Protein AF-A0A183A0F3-F1 (afdb_monomer)

Foldseek 3Di:
DPPPPDDPVNVVVVVVVCCVVPVDQDPCLVVLLQPQLDWLVVPVVVPSDSDFDDDPDQADDAPDVPHDPTGGVVVPDSVQSSVQRSVCVSVVHPTGDDDPDPVRVVVVVCVVDDPPDDDDDDPDDDPVVD

Secondary structure (DSSP, 8-state):
-------HHHHHHHHHHHHHHH--PPTTHHHHHHHSS--GGGGGGGT--SSPP----SB---SBTTB-S-SBTTT--HHHHHHHHHHHHHTT-S-----SSHHHHHHHHHTTSPTT------SS--GGG-

Organism: NCBI:txid27848

Solvent-accessible surface area (backbone atoms only — not comparable to full-atom values): 8392 Å² total; per-residue (Å²): 142,87,86,81,89,74,52,73,66,55,56,51,49,52,52,49,53,50,44,67,76,66,60,73,72,65,88,59,50,73,54,34,79,75,47,44,30,60,58,40,73,83,38,53,94,76,68,37,51,91,63,87,66,86,70,78,66,62,63,48,80,57,84,45,95,95,42,54,97,41,55,36,40,89,84,38,39,73,46,57,50,26,50,20,42,21,51,9,55,75,71,74,40,97,67,51,84,84,60,98,41,73,67,53,45,52,52,56,58,57,66,73,58,59,95,88,68,84,88,86,77,73,95,79,69,68,75,84,81,108

Structure (mmCIF, N/CA/C/O backbone):
data_AF-A0A183A0F3-F1
#
_entry.id   AF-A0A183A0F3-F1
#
loop_
_atom_site.group_PDB
_atom_site.id
_atom_site.type_symbol
_atom_site.label_atom_id
_atom_site.label_alt_id
_atom_site.label_comp_id
_atom_site.label_asym_id
_atom_site.label_entity_id
_atom_site.label_seq_id
_atom_site.pdbx_PDB_ins_code
_atom_site.Cartn_x
_atom_site.Cartn_y
_atom_site.Cartn_z
_atom_site.occupancy
_atom_site.B_iso_or_equiv
_atom_site.auth_seq_id
_atom_site.auth_comp_id
_atom_site.auth_asym_id
_atom_site.auth_atom_id
_atom_site.pdbx_PDB_model_num
ATOM 1 N N . MET A 1 1 ? -5.127 -7.486 52.392 1.00 45.22 1 MET A N 1
ATOM 2 C CA . MET A 1 1 ? -4.593 -6.392 51.554 1.00 45.22 1 MET A CA 1
ATOM 3 C C . MET A 1 1 ? -3.061 -6.483 51.540 1.00 45.22 1 MET A C 1
ATOM 5 O O . MET A 1 1 ? -2.409 -5.677 52.180 1.00 45.22 1 MET A O 1
ATOM 9 N N . LYS A 1 2 ? -2.487 -7.542 50.937 1.00 47.31 2 LYS A N 1
ATOM 10 C CA . LYS A 1 2 ? -1.058 -7.906 51.102 1.00 47.31 2 LYS A CA 1
ATOM 11 C C . LYS A 1 2 ? -0.284 -8.226 49.809 1.00 47.31 2 LYS A C 1
ATOM 13 O O . LYS A 1 2 ? 0.857 -8.641 49.918 1.00 47.31 2 LYS A O 1
ATOM 18 N N . ASN A 1 3 ? -0.851 -8.035 48.614 1.00 52.41 3 ASN A N 1
ATOM 19 C CA . ASN A 1 3 ? -0.264 -8.599 47.385 1.00 52.41 3 ASN A CA 1
ATOM 20 C C . ASN A 1 3 ? -0.137 -7.585 46.225 1.00 52.41 3 ASN A C 1
ATOM 22 O O . ASN A 1 3 ? -0.501 -7.911 45.105 1.00 52.41 3 ASN A O 1
ATOM 26 N N . PHE A 1 4 ? 0.335 -6.359 46.474 1.00 61.75 4 PHE A N 1
ATOM 27 C CA . PHE A 1 4 ? 0.569 -5.357 45.410 1.00 61.75 4 PHE A CA 1
ATOM 28 C C . PHE A 1 4 ? 1.991 -4.761 45.453 1.00 61.75 4 PHE A C 1
ATOM 30 O O . PHE A 1 4 ? 2.193 -3.602 45.112 1.00 61.75 4 PHE A O 1
ATOM 37 N N . GLU A 1 5 ? 2.990 -5.543 45.867 1.00 64.75 5 GLU A N 1
ATOM 38 C CA . GLU A 1 5 ? 4.412 -5.182 45.722 1.00 64.75 5 GLU A CA 1
ATOM 39 C C . GLU A 1 5 ? 5.005 -5.867 44.483 1.00 64.75 5 GLU A C 1
ATOM 41 O O . GLU A 1 5 ? 5.927 -6.664 44.589 1.00 64.75 5 GLU A O 1
ATOM 46 N N . LEU A 1 6 ? 4.438 -5.604 43.304 1.00 68.69 6 LEU A N 1
ATOM 47 C CA . LEU A 1 6 ? 5.090 -5.954 42.041 1.00 68.69 6 LEU A CA 1
ATOM 48 C C . LEU A 1 6 ? 5.852 -4.730 41.552 1.00 68.69 6 LEU A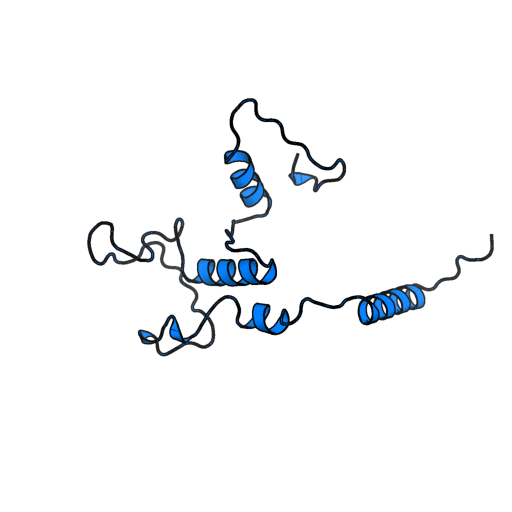 C 1
ATOM 50 O O . LEU A 1 6 ? 5.281 -3.651 41.375 1.00 68.69 6 LEU A O 1
ATOM 54 N N . THR A 1 7 ? 7.154 -4.884 41.354 1.00 81.25 7 THR A N 1
ATOM 55 C CA . THR A 1 7 ? 7.972 -3.829 40.766 1.00 81.25 7 THR A CA 1
ATOM 56 C C . THR A 1 7 ? 7.693 -3.736 39.267 1.00 81.25 7 THR A C 1
ATOM 58 O O . THR A 1 7 ? 7.395 -4.725 38.600 1.00 81.25 7 THR A O 1
ATOM 61 N N . PHE A 1 8 ? 7.837 -2.538 38.698 1.00 82.00 8 PHE A N 1
ATOM 62 C CA . PHE A 1 8 ? 7.736 -2.333 37.249 1.00 82.00 8 PHE A CA 1
ATOM 63 C C . PHE A 1 8 ? 8.645 -3.292 36.457 1.00 82.00 8 PHE A C 1
ATOM 65 O O . PHE A 1 8 ? 8.263 -3.775 35.392 1.00 82.00 8 PHE A O 1
ATOM 72 N N . ALA A 1 9 ? 9.829 -3.602 36.993 1.00 85.69 9 ALA A N 1
ATOM 73 C CA . ALA A 1 9 ? 10.783 -4.510 36.368 1.00 85.69 9 ALA A CA 1
ATOM 74 C C . ALA A 1 9 ? 10.262 -5.955 36.302 1.00 85.69 9 ALA A C 1
ATOM 76 O O . ALA A 1 9 ? 10.432 -6.608 35.276 1.00 85.69 9 ALA A O 1
ATOM 77 N N . GLU A 1 10 ? 9.606 -6.439 37.360 1.00 88.38 10 GLU A N 1
ATOM 78 C CA . GLU A 1 10 ? 9.024 -7.787 37.402 1.00 88.38 10 GLU A CA 1
ATOM 79 C C . GLU A 1 10 ? 7.866 -7.924 36.415 1.00 88.38 10 GLU A C 1
ATOM 81 O O . GLU A 1 10 ? 7.878 -8.847 35.607 1.00 88.38 10 GLU A O 1
ATOM 86 N N . VAL A 1 11 ? 6.938 -6.960 36.398 1.00 87.44 11 VAL A N 1
ATOM 87 C CA . VAL A 1 11 ? 5.810 -6.958 35.447 1.00 87.44 11 VAL A CA 1
ATOM 88 C C . VAL A 1 11 ? 6.305 -6.890 34.004 1.00 87.44 11 VAL A C 1
ATOM 90 O O . VAL A 1 11 ? 5.807 -7.600 33.136 1.00 87.44 11 VAL A O 1
ATOM 93 N N . THR A 1 12 ? 7.311 -6.052 33.736 1.00 87.75 12 THR A N 1
ATOM 94 C CA . THR A 1 12 ? 7.870 -5.918 32.384 1.00 87.75 12 THR A CA 1
ATOM 95 C C . THR A 1 12 ? 8.550 -7.208 31.945 1.00 87.75 12 THR A C 1
ATOM 97 O O . THR A 1 12 ? 8.377 -7.632 30.807 1.00 87.75 12 THR A O 1
ATOM 100 N N . LYS A 1 13 ? 9.304 -7.852 32.843 1.00 92.12 13 LYS A N 1
ATOM 101 C CA . LYS A 1 13 ? 9.956 -9.126 32.547 1.00 92.12 13 LYS A CA 1
ATOM 102 C C . LYS A 1 13 ? 8.929 -10.222 32.272 1.00 92.12 13 LYS A C 1
ATOM 104 O O . LYS A 1 13 ? 9.050 -10.904 31.266 1.00 92.12 13 LYS A O 1
ATOM 109 N N . GLU A 1 14 ? 7.911 -10.347 33.117 1.00 92.12 14 GLU A N 1
ATOM 110 C CA . GLU A 1 14 ? 6.849 -11.339 32.940 1.00 92.12 14 GLU A CA 1
ATOM 111 C C . GLU A 1 14 ? 6.094 -11.131 31.620 1.00 92.12 14 GLU A C 1
ATOM 113 O O . GLU A 1 14 ? 5.847 -12.091 30.898 1.00 92.12 14 GLU A O 1
ATOM 118 N N . ALA A 1 15 ? 5.802 -9.881 31.247 1.00 89.69 15 ALA A N 1
ATOM 119 C CA . ALA A 1 15 ? 5.191 -9.565 29.959 1.00 89.69 15 ALA A CA 1
ATOM 120 C C . ALA A 1 15 ? 6.103 -9.913 28.769 1.00 89.69 15 ALA A C 1
ATOM 122 O O . ALA A 1 15 ? 5.623 -10.452 27.775 1.00 89.69 15 ALA A O 1
ATOM 123 N N . VAL A 1 16 ? 7.408 -9.628 28.859 1.00 90.44 16 VAL A N 1
ATOM 124 C CA . VAL A 1 16 ? 8.383 -9.983 27.812 1.00 90.44 16 VAL A CA 1
ATOM 125 C C . VAL A 1 16 ? 8.500 -11.496 27.665 1.00 90.44 16 VAL A C 1
ATOM 127 O O . VAL A 1 16 ? 8.423 -11.986 26.542 1.00 90.44 16 VAL A O 1
ATOM 130 N N . ASP A 1 17 ? 8.645 -12.222 28.774 1.00 93.19 17 ASP A N 1
ATOM 131 C CA . ASP A 1 17 ? 8.740 -13.684 28.782 1.00 93.19 17 ASP A CA 1
ATOM 132 C C . ASP A 1 17 ? 7.442 -14.295 28.215 1.00 93.19 17 ASP A C 1
ATOM 134 O O . ASP A 1 17 ? 7.487 -15.142 27.324 1.00 93.19 17 ASP A O 1
ATOM 138 N N . TYR A 1 18 ? 6.272 -13.781 28.622 1.00 91.19 18 TYR A N 1
ATOM 139 C CA . TYR A 1 18 ? 4.976 -14.207 28.087 1.00 91.19 18 TYR A CA 1
ATOM 140 C C . TYR A 1 18 ? 4.867 -13.982 26.576 1.00 91.19 18 TYR A C 1
ATOM 142 O O . TYR A 1 18 ? 4.460 -14.888 25.850 1.00 91.19 18 TYR A O 1
ATOM 150 N N . ILE A 1 19 ? 5.240 -12.796 26.086 1.00 89.62 19 ILE A N 1
ATOM 151 C CA . ILE A 1 19 ? 5.241 -12.494 24.651 1.00 89.62 19 ILE A CA 1
ATOM 152 C C . ILE A 1 19 ? 6.223 -13.413 23.926 1.00 89.62 19 ILE A C 1
ATOM 154 O O . ILE A 1 19 ? 5.859 -13.968 22.902 1.00 89.62 19 ILE A O 1
ATOM 158 N N . ALA A 1 20 ? 7.434 -13.626 24.439 1.00 85.50 20 ALA A N 1
ATOM 159 C CA . ALA A 1 20 ? 8.412 -14.497 23.792 1.00 85.50 20 ALA A CA 1
ATOM 160 C C . ALA A 1 20 ? 7.911 -15.946 23.656 1.00 85.50 20 ALA A C 1
ATOM 162 O O . ALA A 1 20 ? 8.120 -16.572 22.617 1.00 85.50 20 ALA A O 1
ATOM 163 N N . ASP A 1 21 ? 7.216 -16.451 24.676 1.00 90.69 21 ASP A N 1
ATOM 164 C CA . ASP A 1 21 ? 6.710 -17.823 24.701 1.00 90.69 21 ASP A CA 1
ATOM 165 C C . ASP A 1 21 ? 5.436 -18.018 23.861 1.00 90.69 21 ASP A C 1
ATOM 167 O O . ASP A 1 21 ? 5.218 -19.109 23.333 1.00 90.69 21 ASP A O 1
ATOM 171 N N . HIS A 1 22 ? 4.591 -16.986 23.730 1.00 85.94 22 HIS A N 1
ATOM 172 C CA . HIS A 1 22 ? 3.249 -17.106 23.133 1.00 85.94 22 HIS A CA 1
ATOM 173 C C . HIS A 1 22 ? 3.080 -16.348 21.814 1.00 85.94 22 HIS A C 1
ATOM 175 O O . HIS A 1 22 ? 2.154 -16.632 21.049 1.00 85.94 22 HIS A O 1
ATOM 181 N N . PHE A 1 23 ? 3.942 -15.374 21.528 1.00 82.69 23 PHE A N 1
ATOM 182 C CA . PHE A 1 23 ? 3.939 -14.676 20.254 1.00 82.69 23 PHE A CA 1
ATOM 183 C C . PHE A 1 23 ? 4.653 -15.538 19.220 1.00 82.69 23 PHE A C 1
ATOM 185 O O . PHE A 1 23 ? 5.871 -15.505 19.056 1.00 82.69 23 PHE A O 1
ATOM 192 N N . HIS A 1 24 ? 3.861 -16.327 18.507 1.00 78.38 24 HIS A N 1
ATOM 193 C CA . HIS A 1 24 ? 4.303 -17.031 17.317 1.00 78.38 24 HIS A CA 1
ATOM 194 C C . HIS A 1 24 ? 3.928 -16.177 16.104 1.00 78.38 24 HIS A C 1
ATOM 196 O O . HIS A 1 24 ? 2.775 -16.238 15.665 1.00 78.38 24 HIS A O 1
ATOM 202 N N . PRO A 1 25 ? 4.847 -15.345 15.577 1.00 74.69 25 PRO A N 1
ATOM 203 C CA . PRO A 1 25 ? 4.558 -14.590 14.371 1.00 74.69 25 PRO A CA 1
ATOM 204 C C . PRO A 1 25 ? 4.198 -15.547 13.235 1.00 74.69 25 PRO A C 1
ATOM 206 O O . PRO A 1 25 ? 4.644 -16.698 13.197 1.00 74.69 25 PRO A O 1
ATOM 209 N N . PHE A 1 26 ? 3.402 -15.063 12.285 1.00 81.00 26 PHE A N 1
ATOM 210 C CA . PHE A 1 26 ? 3.076 -15.835 11.095 1.00 81.00 26 PHE A CA 1
ATOM 211 C C . PHE A 1 26 ? 4.364 -16.315 10.413 1.00 81.00 26 PHE A C 1
ATOM 213 O O . PHE A 1 26 ? 5.302 -15.539 10.202 1.00 81.00 26 PHE A O 1
ATOM 220 N N . ASN A 1 27 ? 4.417 -17.605 10.069 1.00 84.69 27 ASN A N 1
ATOM 221 C CA . ASN A 1 27 ? 5.583 -18.181 9.406 1.00 84.69 27 ASN A CA 1
ATOM 222 C C . ASN A 1 27 ? 5.913 -17.384 8.138 1.00 84.69 27 ASN A C 1
ATOM 224 O O . ASN A 1 27 ? 5.078 -17.244 7.247 1.00 84.69 27 ASN A O 1
ATOM 228 N N . GLY A 1 28 ? 7.148 -16.890 8.051 1.00 89.19 28 GLY A N 1
ATOM 229 C CA . GLY A 1 28 ? 7.618 -16.132 6.894 1.00 89.19 28 GLY A CA 1
ATOM 230 C C . GLY A 1 28 ? 7.298 -14.637 6.918 1.00 89.19 28 GLY A C 1
ATOM 231 O O . GLY A 1 28 ? 7.611 -13.975 5.930 1.00 89.19 28 GLY A O 1
ATOM 232 N N . ILE A 1 29 ? 6.757 -14.080 8.013 1.00 92.56 29 ILE A N 1
ATOM 233 C CA . ILE A 1 29 ? 6.519 -12.629 8.131 1.00 92.56 29 ILE A CA 1
ATOM 234 C C . ILE A 1 29 ? 7.779 -11.814 7.799 1.00 92.56 29 ILE A C 1
ATOM 236 O O . ILE A 1 29 ? 7.699 -10.859 7.034 1.00 92.56 29 ILE A O 1
ATOM 240 N N . GLU A 1 30 ? 8.956 -12.264 8.245 1.00 93.19 30 GLU A N 1
ATOM 241 C CA . GLU A 1 30 ? 10.232 -11.570 8.003 1.00 93.19 30 GLU A CA 1
ATOM 242 C C . GLU A 1 30 ? 10.641 -11.580 6.530 1.00 93.19 30 GLU A C 1
ATOM 244 O O . GLU A 1 30 ? 11.211 -10.624 5.997 1.00 93.19 30 GLU A O 1
ATOM 249 N N . THR A 1 31 ? 10.310 -12.666 5.833 1.00 94.94 31 THR A N 1
ATOM 250 C CA . THR A 1 31 ? 10.494 -12.753 4.388 1.00 94.94 31 THR A CA 1
ATOM 251 C C . THR A 1 31 ? 9.505 -11.840 3.671 1.00 94.94 31 THR A C 1
ATOM 253 O O . THR A 1 31 ? 9.895 -11.154 2.731 1.00 94.94 31 THR A O 1
ATOM 256 N N . ILE A 1 32 ? 8.246 -11.781 4.111 1.00 95.44 32 ILE A N 1
ATOM 257 C CA . ILE A 1 32 ? 7.211 -10.954 3.479 1.00 95.44 32 ILE A CA 1
ATOM 258 C C . ILE A 1 32 ? 7.481 -9.464 3.705 1.00 95.44 32 ILE A C 1
ATOM 260 O O . ILE A 1 32 ? 7.422 -8.702 2.747 1.00 95.44 32 ILE A O 1
ATOM 264 N N . VAL A 1 33 ? 7.838 -9.031 4.915 1.00 94.81 33 VAL A N 1
ATOM 265 C CA . VAL A 1 33 ? 8.127 -7.612 5.187 1.00 94.81 33 VAL A CA 1
ATOM 266 C C . VAL A 1 33 ? 9.339 -7.116 4.388 1.00 94.81 33 VAL A C 1
ATOM 268 O O . VAL A 1 33 ? 9.391 -5.949 4.007 1.00 94.81 33 VAL A O 1
ATOM 271 N N . THR A 1 34 ? 10.280 -8.012 4.069 1.00 95.00 34 THR A N 1
ATOM 272 C CA . THR A 1 34 ? 11.488 -7.682 3.299 1.00 95.00 34 THR A CA 1
ATOM 273 C C . THR A 1 34 ? 11.279 -7.795 1.782 1.00 95.00 34 THR A C 1
ATOM 275 O O . THR A 1 34 ? 11.764 -6.953 1.031 1.00 95.00 34 THR A O 1
ATOM 278 N N . HIS A 1 35 ? 10.562 -8.820 1.305 1.00 95.44 35 HIS A N 1
ATOM 279 C CA . HIS A 1 35 ? 10.488 -9.189 -0.121 1.00 95.44 35 HIS A CA 1
ATOM 280 C C . HIS A 1 35 ? 9.065 -9.224 -0.699 1.00 95.44 35 HIS A C 1
ATOM 282 O O . HIS A 1 35 ? 8.873 -9.412 -1.897 1.00 95.44 35 HIS A O 1
ATOM 288 N N . GLY A 1 36 ? 8.034 -9.074 0.128 1.00 95.12 36 GLY A N 1
ATOM 289 C CA . GLY A 1 36 ? 6.640 -9.278 -0.265 1.00 95.12 36 GLY A CA 1
ATOM 290 C C . GLY A 1 36 ? 6.151 -8.287 -1.320 1.00 95.12 36 GLY A C 1
ATOM 291 O O . GLY A 1 36 ? 5.355 -8.663 -2.185 1.00 95.12 36 GLY A O 1
ATOM 292 N N . GLY A 1 37 ? 6.648 -7.052 -1.278 1.00 95.94 37 GLY A N 1
ATOM 293 C CA . GLY A 1 37 ? 6.162 -5.957 -2.115 1.00 95.94 37 GLY A CA 1
ATOM 294 C C . GLY A 1 37 ? 6.760 -5.850 -3.516 1.00 95.94 37 GLY A C 1
ATOM 295 O O . GLY A 1 37 ? 6.117 -5.292 -4.400 1.00 95.94 37 GLY A O 1
ATOM 296 N N . PHE A 1 38 ? 7.970 -6.362 -3.739 1.00 97.19 38 PHE A N 1
ATOM 297 C CA . PHE A 1 38 ? 8.746 -6.045 -4.938 1.00 97.19 38 PHE A CA 1
ATOM 298 C C . PHE A 1 38 ? 9.683 -7.190 -5.323 1.00 97.19 38 PHE A C 1
ATOM 300 O O . PHE A 1 38 ? 10.374 -7.741 -4.468 1.00 97.19 38 PHE A O 1
ATOM 307 N N . ASP A 1 39 ? 9.723 -7.508 -6.616 1.00 96.06 39 ASP A N 1
ATOM 308 C CA . ASP A 1 39 ? 10.701 -8.420 -7.201 1.00 96.06 39 ASP A CA 1
ATOM 309 C C . ASP A 1 39 ? 11.632 -7.618 -8.132 1.00 96.06 39 ASP A C 1
ATOM 311 O O . ASP A 1 39 ? 11.136 -6.961 -9.047 1.00 96.06 39 ASP A O 1
ATOM 315 N N . PRO A 1 40 ? 12.969 -7.655 -7.961 1.00 96.44 40 PRO A N 1
ATOM 316 C CA . PRO A 1 40 ? 13.903 -6.966 -8.855 1.00 96.44 40 PRO A CA 1
ATOM 317 C C . PRO A 1 40 ? 13.746 -7.315 -10.343 1.00 96.44 40 PRO A C 1
ATOM 319 O O . PRO A 1 40 ? 14.123 -6.513 -11.199 1.00 96.44 40 PRO A O 1
ATOM 322 N N . SER A 1 41 ? 13.195 -8.488 -10.670 1.00 95.69 41 SER A N 1
ATOM 323 C CA . SER A 1 41 ? 12.877 -8.868 -12.052 1.00 95.69 41 SER A CA 1
ATOM 324 C C . SER A 1 41 ? 11.751 -8.034 -12.675 1.00 95.69 41 SER A C 1
ATOM 326 O O . SER A 1 41 ? 11.736 -7.889 -13.8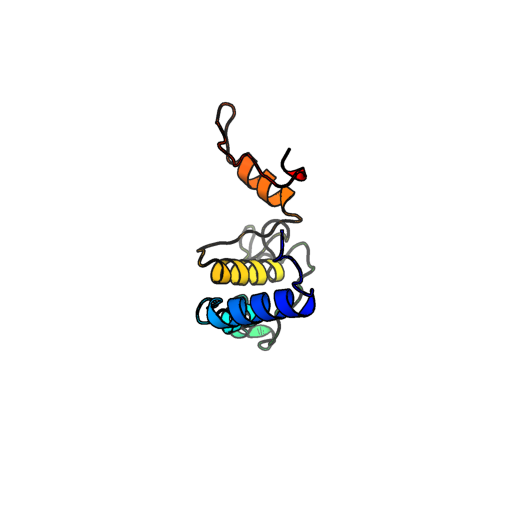96 1.00 95.69 41 SER A O 1
ATOM 328 N N . ASP A 1 42 ? 10.900 -7.382 -11.869 1.00 92.75 42 ASP A N 1
ATOM 329 C CA . ASP A 1 42 ? 9.862 -6.449 -12.338 1.00 92.75 42 ASP A CA 1
ATOM 330 C C . ASP A 1 42 ? 10.464 -5.234 -13.080 1.00 92.75 42 ASP A C 1
ATOM 332 O O . ASP A 1 42 ? 9.760 -4.538 -13.812 1.00 92.75 42 ASP A O 1
ATOM 336 N N . LEU A 1 43 ? 11.762 -4.959 -12.886 1.00 95.31 43 LEU A N 1
ATOM 337 C CA . LEU A 1 43 ? 12.498 -3.830 -13.464 1.00 95.31 43 LEU A CA 1
ATOM 338 C C . LEU A 1 43 ? 13.813 -4.281 -14.121 1.00 95.31 43 LEU A C 1
ATOM 340 O O . LEU A 1 43 ? 14.874 -3.682 -13.912 1.00 95.31 43 LEU A O 1
ATOM 344 N N . GLU A 1 44 ? 13.753 -5.347 -14.920 1.0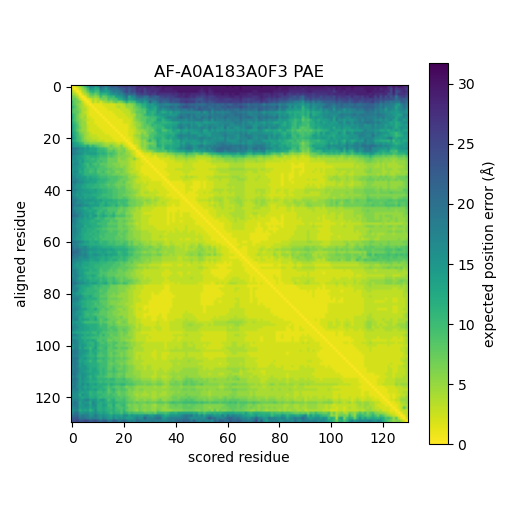0 95.50 44 GLU A N 1
ATOM 345 C CA . GLU A 1 44 ? 14.918 -5.874 -15.637 1.00 95.50 44 GLU A CA 1
ATOM 346 C C . GLU A 1 44 ? 15.595 -4.821 -16.530 1.00 95.50 44 GLU A C 1
ATOM 348 O O . GLU A 1 44 ? 16.813 -4.657 -16.450 1.00 95.50 44 GLU A O 1
ATOM 353 N N . ASP A 1 45 ? 14.815 -4.031 -17.274 1.00 94.31 45 ASP A N 1
ATOM 354 C CA . ASP A 1 45 ? 15.322 -2.976 -18.168 1.00 94.31 45 ASP A CA 1
ATOM 355 C C . ASP A 1 45 ? 16.068 -1.850 -17.430 1.00 94.31 45 ASP A C 1
ATOM 357 O O . ASP A 1 45 ? 16.875 -1.133 -18.023 1.00 94.31 45 ASP A O 1
ATOM 361 N N . LEU A 1 46 ? 15.823 -1.697 -16.123 1.00 93.81 46 LEU A N 1
ATOM 362 C CA . LEU A 1 46 ? 16.498 -0.724 -15.259 1.00 93.81 46 LEU A CA 1
ATOM 363 C C . LEU A 1 46 ? 17.721 -1.322 -14.537 1.00 93.81 46 LEU A C 1
ATOM 365 O O . LEU A 1 46 ? 18.361 -0.645 -13.735 1.00 93.81 46 LEU A O 1
ATOM 369 N N . GLY A 1 47 ? 18.057 -2.588 -14.801 1.00 96.62 47 GLY A N 1
ATOM 370 C CA . GLY A 1 47 ? 19.199 -3.271 -14.193 1.00 96.62 47 GLY A CA 1
ATOM 371 C C . GLY A 1 47 ? 18.900 -3.967 -12.863 1.00 96.62 47 GLY A C 1
ATOM 372 O O . GLY A 1 47 ? 19.833 -4.205 -12.099 1.00 96.62 47 GLY A O 1
ATOM 373 N N . ARG A 1 48 ? 17.633 -4.319 -12.588 1.00 96.50 48 ARG A N 1
ATOM 374 C CA . ARG A 1 48 ? 17.202 -5.091 -11.401 1.00 96.50 48 ARG A CA 1
ATOM 375 C C . ARG A 1 48 ? 17.615 -4.447 -10.066 1.00 96.50 48 ARG A C 1
ATOM 377 O O . ARG A 1 48 ? 18.380 -5.042 -9.300 1.00 96.50 48 ARG A O 1
ATOM 384 N N . PRO A 1 49 ? 17.139 -3.225 -9.765 1.00 96.94 49 PRO A N 1
ATOM 385 C CA . PRO A 1 49 ? 17.455 -2.575 -8.500 1.00 96.94 49 PRO A CA 1
ATOM 386 C C . PRO A 1 49 ? 16.973 -3.435 -7.324 1.00 96.94 49 PRO A C 1
ATOM 388 O O . PRO A 1 49 ? 15.891 -4.006 -7.375 1.00 96.94 49 PRO A O 1
ATOM 391 N N . VAL A 1 50 ? 17.778 -3.530 -6.262 1.00 96.06 50 VAL A N 1
ATOM 392 C CA . VAL A 1 50 ? 17.443 -4.353 -5.081 1.00 96.06 50 VAL A CA 1
ATOM 393 C C . VAL A 1 50 ? 16.325 -3.716 -4.253 1.00 96.06 50 VAL A C 1
ATOM 395 O O . VAL A 1 50 ? 15.475 -4.418 -3.717 1.00 96.06 50 VAL A O 1
ATOM 398 N N . ALA A 1 51 ? 16.309 -2.385 -4.169 1.00 95.69 51 ALA A N 1
ATOM 399 C CA . ALA A 1 51 ? 15.229 -1.628 -3.549 1.00 95.69 51 ALA A CA 1
ATOM 400 C C . ALA A 1 51 ? 14.313 -1.035 -4.634 1.00 95.69 51 ALA A C 1
ATOM 402 O O . ALA A 1 51 ? 14.825 -0.568 -5.658 1.00 95.69 51 ALA A O 1
ATOM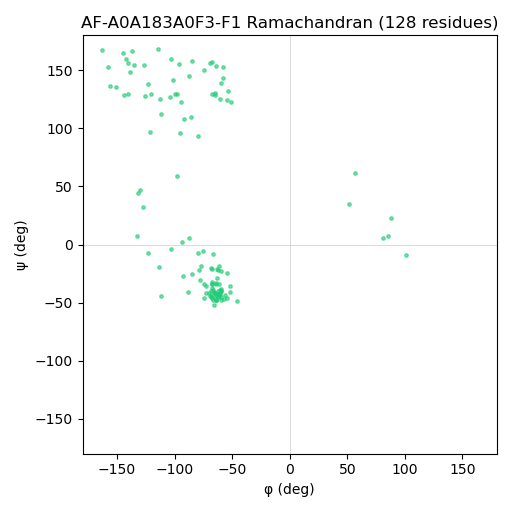 403 N N . PRO A 1 52 ? 12.985 -0.999 -4.420 1.00 96.56 52 PRO A N 1
ATOM 404 C CA . PRO A 1 52 ? 12.073 -0.401 -5.382 1.00 96.56 52 PRO A CA 1
ATOM 405 C C . PRO A 1 52 ? 12.352 1.110 -5.502 1.00 96.56 52 PRO A C 1
ATOM 407 O O . PRO A 1 52 ? 12.430 1.800 -4.481 1.00 96.56 52 PRO A O 1
ATOM 410 N N . PRO A 1 53 ? 12.504 1.661 -6.720 1.00 96.19 53 PRO A N 1
ATOM 411 C CA . PRO A 1 53 ? 12.687 3.096 -6.903 1.00 96.19 53 PRO A CA 1
ATOM 412 C C . PRO A 1 53 ? 11.461 3.902 -6.450 1.00 96.19 53 PRO A C 1
ATOM 414 O O . PRO A 1 53 ? 10.315 3.442 -6.502 1.00 96.19 53 PRO A O 1
ATOM 417 N N . ILE A 1 54 ? 11.706 5.154 -6.058 1.00 97.50 54 ILE A N 1
ATOM 418 C CA . ILE A 1 54 ? 10.653 6.117 -5.723 1.00 97.50 54 ILE A CA 1
ATOM 419 C C . ILE A 1 54 ? 10.193 6.810 -7.010 1.00 97.50 54 ILE A C 1
ATOM 421 O O . ILE A 1 54 ? 10.914 7.621 -7.589 1.00 97.50 54 ILE A O 1
ATOM 425 N N . SER A 1 55 ? 8.976 6.504 -7.451 1.00 96.62 55 SER A N 1
ATOM 426 C CA . SER A 1 55 ? 8.338 7.127 -8.604 1.00 96.62 55 SER A CA 1
ATOM 427 C C . SER A 1 55 ? 7.513 8.334 -8.154 1.00 96.62 55 SER A C 1
ATOM 429 O O . SER A 1 55 ? 6.466 8.202 -7.516 1.00 96.62 55 SER A O 1
ATOM 431 N N . LEU A 1 56 ? 8.026 9.525 -8.477 1.00 98.19 56 LEU A N 1
ATOM 432 C CA . LEU A 1 56 ? 7.413 10.824 -8.165 1.00 98.19 56 LEU A CA 1
ATOM 433 C C . LEU A 1 56 ? 6.730 11.476 -9.373 1.00 98.19 56 LEU A C 1
ATOM 435 O O . LEU A 1 56 ? 6.141 12.548 -9.243 1.00 98.19 56 LEU A O 1
ATOM 439 N N . ALA A 1 57 ? 6.825 10.858 -10.554 1.00 97.81 57 ALA A N 1
ATOM 440 C CA . ALA A 1 57 ? 6.117 11.336 -11.733 1.00 97.81 57 ALA A CA 1
ATOM 441 C C . ALA A 1 57 ? 4.611 11.365 -11.446 1.00 97.81 57 ALA A C 1
ATOM 443 O O . ALA A 1 57 ? 4.096 10.501 -10.741 1.00 97.81 57 ALA A O 1
ATOM 444 N N . THR A 1 58 ? 3.900 12.363 -11.968 1.00 98.00 58 THR A N 1
ATOM 445 C CA . THR A 1 58 ? 2.441 12.476 -11.807 1.00 98.00 58 THR A CA 1
ATOM 446 C C . THR A 1 58 ? 1.679 11.831 -12.959 1.00 98.00 58 THR A C 1
ATOM 448 O O . THR A 1 58 ? 0.554 11.380 -12.766 1.00 98.00 58 THR A O 1
ATOM 451 N N . THR A 1 59 ? 2.295 11.770 -14.139 1.00 97.81 59 THR A N 1
ATOM 452 C CA . T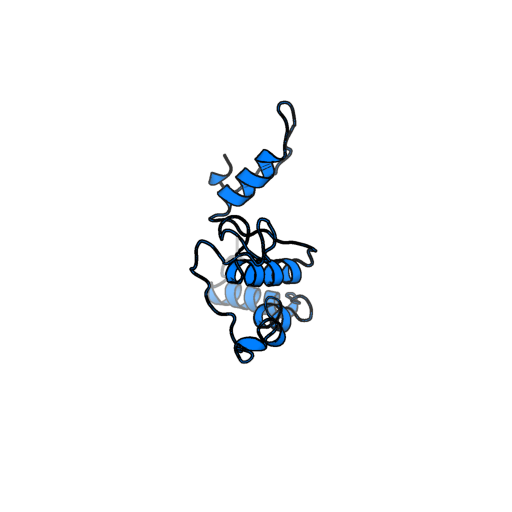HR A 1 59 ? 1.763 11.175 -15.367 1.00 97.81 59 THR A CA 1
ATOM 453 C C . THR A 1 59 ? 2.840 10.329 -16.033 1.00 97.81 59 THR A C 1
ATOM 455 O O . THR A 1 59 ? 4.032 10.599 -15.871 1.00 97.81 59 THR A O 1
ATOM 458 N N . PHE A 1 60 ? 2.421 9.341 -16.817 1.00 96.31 60 PHE A N 1
ATOM 459 C CA . PHE A 1 60 ? 3.321 8.433 -17.525 1.00 96.31 60 PHE A CA 1
ATOM 460 C C . PHE A 1 60 ? 3.005 8.401 -19.020 1.00 96.31 60 PHE A C 1
ATOM 462 O O . PHE A 1 60 ? 1.885 8.693 -19.445 1.00 96.31 60 PHE A O 1
ATOM 469 N N . GLN A 1 61 ? 4.009 8.066 -19.830 1.00 96.19 61 GLN A N 1
ATOM 470 C CA . GLN A 1 61 ? 3.833 7.945 -21.272 1.00 96.19 61 GLN A CA 1
ATOM 471 C C . GLN A 1 61 ? 2.922 6.757 -21.599 1.00 96.19 61 GLN A C 1
ATOM 473 O O . GLN A 1 61 ? 3.165 5.637 -21.156 1.00 96.19 61 GLN A O 1
ATOM 478 N N . GLN A 1 62 ? 1.899 7.003 -22.418 1.00 96.50 62 GLN A N 1
ATOM 479 C CA . GLN A 1 62 ? 1.049 5.950 -22.967 1.00 96.50 62 GLN A CA 1
ATOM 480 C C . GLN A 1 62 ? 1.649 5.413 -24.272 1.00 96.50 62 GLN A C 1
ATOM 482 O O . GLN A 1 62 ? 2.214 6.181 -25.053 1.00 96.50 62 GLN A O 1
ATOM 487 N N . LEU A 1 63 ? 1.503 4.110 -24.524 1.00 95.06 63 LEU A N 1
ATOM 488 C CA . LEU A 1 63 ? 1.927 3.491 -25.788 1.00 95.06 63 LEU A CA 1
ATOM 489 C C . LEU A 1 63 ? 1.043 3.970 -26.945 1.00 95.06 63 LEU A C 1
ATOM 491 O O . LEU A 1 63 ? 1.523 4.338 -28.015 1.00 95.06 63 LEU A O 1
ATOM 495 N N . THR A 1 64 ? -0.260 4.001 -26.687 1.00 96.50 64 THR A N 1
ATOM 496 C CA . THR A 1 64 ? -1.313 4.594 -27.514 1.00 96.50 64 THR A CA 1
ATOM 497 C C . THR A 1 64 ? -2.371 5.179 -26.575 1.00 96.50 64 THR A C 1
ATOM 499 O O . THR A 1 64 ? -2.380 4.814 -25.396 1.00 96.50 64 THR A O 1
ATOM 502 N N . PRO A 1 65 ? -3.291 6.041 -27.044 1.00 96.31 65 PRO A N 1
ATOM 503 C CA . PRO A 1 65 ? -4.356 6.565 -26.190 1.00 96.31 65 PRO A CA 1
ATOM 504 C C . PRO A 1 65 ? -5.108 5.450 -25.444 1.00 96.31 65 PRO A C 1
ATOM 506 O O . PRO A 1 65 ? -5.622 4.523 -26.068 1.00 96.31 65 PRO A O 1
ATOM 509 N N . GLY A 1 66 ? -5.136 5.530 -24.113 1.00 93.75 66 GLY A N 1
ATOM 510 C CA . GLY A 1 66 ? -5.789 4.560 -23.226 1.00 93.75 66 GLY A CA 1
ATOM 511 C C . GLY A 1 66 ? -4.992 3.283 -22.929 1.00 93.75 66 GLY A C 1
ATOM 512 O O . GLY A 1 66 ? -5.527 2.394 -22.275 1.00 93.75 66 GLY A O 1
ATOM 513 N N . VAL A 1 67 ? -3.737 3.167 -23.383 1.00 96.12 67 VAL A N 1
ATOM 514 C CA . VAL A 1 67 ? -2.910 1.961 -23.197 1.00 96.12 67 VAL A CA 1
ATOM 515 C C . VAL A 1 67 ? -1.629 2.297 -22.433 1.00 96.12 67 VAL A C 1
ATOM 517 O O . VAL A 1 67 ? -0.636 2.744 -23.014 1.00 96.12 67 VAL A O 1
ATOM 520 N N . ALA A 1 68 ? -1.653 2.066 -21.120 1.00 94.56 68 ALA A N 1
ATOM 521 C CA . ALA A 1 68 ? -0.503 2.189 -20.225 1.00 94.56 68 ALA A CA 1
ATOM 522 C C . ALA A 1 68 ? -0.705 1.352 -18.948 1.00 94.56 68 ALA A C 1
ATOM 524 O O . ALA A 1 68 ? -1.842 1.153 -18.528 1.00 94.56 68 ALA A O 1
ATOM 525 N N . LYS A 1 69 ? 0.386 0.895 -18.308 1.00 94.31 69 LYS A N 1
ATOM 526 C CA . LYS A 1 69 ? 0.317 0.263 -16.970 1.00 94.31 69 LYS A CA 1
ATOM 527 C C . LYS A 1 69 ? -0.083 1.283 -15.900 1.00 94.31 69 LYS A C 1
ATOM 529 O O . LYS A 1 69 ? -0.951 1.020 -15.078 1.00 94.31 69 LYS A O 1
ATOM 534 N N . TYR A 1 70 ? 0.556 2.447 -15.940 1.00 96.50 70 TYR A N 1
ATOM 535 C CA . TYR A 1 70 ? 0.189 3.622 -15.161 1.00 96.50 70 TYR A CA 1
ATOM 536 C C . TYR A 1 70 ? -0.048 4.755 -16.147 1.00 96.50 70 TYR A C 1
ATOM 538 O O . TYR A 1 70 ? 0.723 4.907 -17.089 1.00 96.50 70 TYR A O 1
ATOM 546 N N . ASP A 1 71 ? -1.091 5.546 -15.943 1.00 96.69 71 ASP A N 1
ATOM 547 C CA . ASP A 1 71 ? -1.370 6.753 -16.718 1.00 96.69 71 ASP A CA 1
ATOM 548 C C . ASP A 1 71 ? -1.207 8.005 -15.845 1.00 96.69 71 ASP A C 1
ATOM 550 O O . ASP A 1 71 ? -0.535 8.957 -16.243 1.00 96.69 71 ASP A O 1
ATOM 554 N N . TYR A 1 72 ? -1.743 7.959 -14.625 1.00 97.44 72 TYR A N 1
ATOM 555 C CA . TYR A 1 72 ? -1.784 9.045 -13.663 1.00 97.44 72 TYR A CA 1
ATOM 556 C C . TYR A 1 72 ? -1.617 8.521 -12.230 1.00 97.44 72 TYR A C 1
ATOM 558 O O . TYR A 1 72 ? -2.363 7.653 -11.773 1.00 97.44 72 TYR A O 1
ATOM 566 N N . SER A 1 73 ? -0.689 9.102 -11.470 1.00 97.81 73 SER A N 1
ATOM 567 C CA . SER A 1 73 ? -0.223 8.549 -10.184 1.00 97.81 73 SER A CA 1
ATOM 568 C C . SER A 1 73 ? -1.281 8.441 -9.092 1.00 97.81 73 SER A C 1
ATOM 570 O O . SER A 1 73 ? -1.149 7.631 -8.176 1.00 97.81 73 SER A O 1
ATOM 572 N N . ARG A 1 74 ? -2.362 9.225 -9.182 1.00 96.94 74 ARG A N 1
ATOM 573 C CA . ARG A 1 74 ? -3.516 9.065 -8.287 1.00 96.94 74 ARG A CA 1
ATOM 574 C C . ARG A 1 74 ? -4.196 7.709 -8.501 1.00 96.94 74 ARG A C 1
ATOM 576 O O . ARG A 1 74 ? -4.537 7.063 -7.516 1.00 96.94 74 ARG A O 1
ATOM 583 N N . ALA A 1 75 ? -4.362 7.281 -9.754 1.00 96.12 75 ALA A N 1
ATOM 584 C CA . ALA A 1 75 ? -4.975 6.000 -10.099 1.00 96.12 75 ALA A CA 1
ATOM 585 C C . ALA A 1 75 ? -4.020 4.834 -9.808 1.00 96.12 75 ALA A C 1
ATOM 587 O O . ALA A 1 75 ? -4.408 3.888 -9.131 1.00 96.12 75 ALA A O 1
ATOM 588 N N . GLY A 1 76 ? -2.750 4.949 -10.202 1.00 96.38 76 GLY A N 1
ATOM 589 C CA . GLY A 1 76 ? -1.738 3.915 -9.982 1.00 96.38 76 GLY A CA 1
ATOM 590 C C . GLY A 1 76 ? -0.322 4.479 -9.985 1.00 96.38 76 GLY A C 1
ATOM 591 O O . GLY A 1 76 ? 0.017 5.295 -10.835 1.00 96.38 76 GLY A O 1
ATOM 592 N N . ASN A 1 77 ? 0.509 4.035 -9.043 1.00 96.75 77 ASN A N 1
A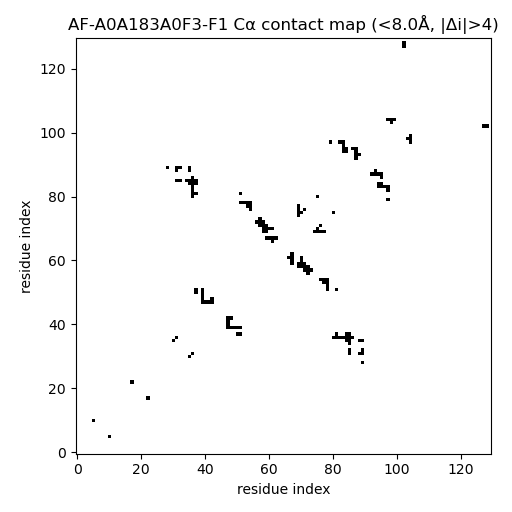TOM 593 C CA . ASN A 1 77 ? 1.917 4.413 -8.932 1.00 96.75 77 ASN A CA 1
ATOM 594 C C . ASN A 1 77 ? 2.733 3.179 -8.529 1.00 96.75 77 ASN A C 1
ATOM 596 O O . ASN A 1 77 ? 2.412 2.553 -7.522 1.00 96.75 77 ASN A O 1
ATOM 600 N N . PHE A 1 78 ? 3.819 2.893 -9.252 1.00 97.00 78 PHE A N 1
ATOM 601 C CA . PHE A 1 78 ? 4.751 1.801 -8.959 1.00 97.00 78 PHE A CA 1
ATOM 602 C C . PHE A 1 78 ? 5.166 1.711 -7.481 1.00 97.00 78 PHE A C 1
ATOM 604 O O . PHE A 1 78 ? 5.086 0.640 -6.881 1.00 97.00 78 PHE A O 1
ATOM 611 N N . SER A 1 79 ? 5.569 2.825 -6.859 1.00 97.25 79 SER A N 1
ATOM 612 C CA . SER A 1 79 ? 6.028 2.793 -5.462 1.00 97.25 79 SER A CA 1
ATOM 613 C C . SER A 1 79 ? 4.897 2.455 -4.489 1.00 97.25 79 SER A C 1
ATOM 615 O O . SER A 1 79 ? 5.129 1.770 -3.496 1.00 97.25 79 SER A O 1
ATOM 617 N N . ARG A 1 80 ? 3.667 2.902 -4.784 1.00 98.06 80 ARG A N 1
ATOM 618 C CA . ARG A 1 80 ? 2.478 2.580 -3.982 1.00 98.06 80 ARG A CA 1
ATOM 619 C C . ARG A 1 80 ? 2.055 1.126 -4.184 1.00 98.06 80 ARG A C 1
ATOM 621 O O . ARG A 1 80 ? 1.778 0.456 -3.200 1.00 98.06 80 ARG A O 1
ATOM 628 N N . GLU A 1 81 ? 2.096 0.627 -5.418 1.00 97.81 81 GLU A N 1
ATOM 629 C CA . GLU A 1 81 ? 1.782 -0.772 -5.742 1.00 97.81 81 GLU A CA 1
ATOM 630 C C . GLU A 1 81 ? 2.715 -1.741 -5.004 1.00 97.81 81 GLU A C 1
ATOM 632 O O . GLU A 1 81 ? 2.263 -2.767 -4.500 1.00 97.81 81 GLU A O 1
ATOM 637 N N . CYS A 1 82 ? 4.005 -1.406 -4.870 1.00 97.81 82 CYS A N 1
ATOM 638 C CA . CYS A 1 82 ? 4.935 -2.213 -4.077 1.00 97.81 82 CYS A CA 1
ATOM 639 C C . CYS A 1 82 ? 4.497 -2.311 -2.605 1.00 97.81 82 CYS A C 1
ATOM 641 O O . CYS A 1 82 ? 4.534 -3.388 -2.008 1.00 97.81 82 CYS A O 1
ATOM 643 N N . LEU A 1 83 ? 4.054 -1.196 -2.016 1.00 97.81 83 LEU A N 1
ATOM 644 C CA . LEU A 1 83 ? 3.549 -1.168 -0.643 1.00 97.81 83 LEU A CA 1
ATOM 645 C C . LEU A 1 83 ? 2.229 -1.941 -0.509 1.00 97.81 83 LEU A C 1
ATOM 647 O O . LEU A 1 83 ? 2.095 -2.755 0.401 1.00 97.81 83 LEU A O 1
ATOM 651 N N . GLU A 1 84 ? 1.291 -1.738 -1.436 1.00 98.25 84 GLU A N 1
ATOM 652 C CA . GLU A 1 84 ? 0.009 -2.452 -1.494 1.00 98.25 84 GLU A CA 1
ATOM 653 C C . GLU A 1 84 ? 0.229 -3.972 -1.572 1.00 98.25 84 GLU A C 1
ATOM 655 O O 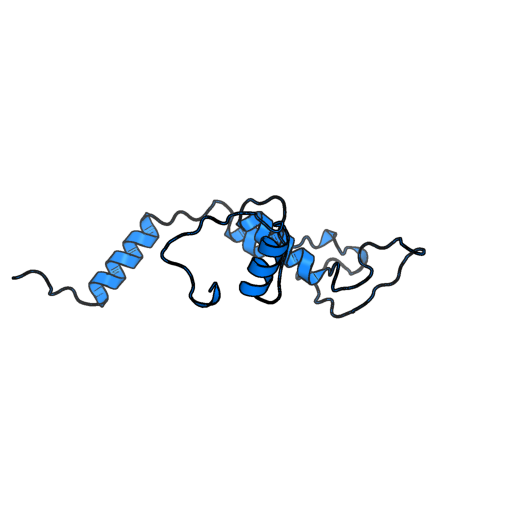. GLU A 1 84 ? -0.341 -4.719 -0.779 1.00 98.25 84 GLU A O 1
ATOM 660 N N . ARG A 1 85 ? 1.130 -4.446 -2.444 1.00 97.81 85 ARG A N 1
ATOM 661 C CA . ARG A 1 85 ? 1.501 -5.872 -2.544 1.00 97.81 85 ARG A CA 1
ATOM 662 C C . ARG A 1 85 ? 2.084 -6.420 -1.241 1.00 97.81 85 ARG A C 1
ATOM 664 O O . ARG A 1 85 ? 1.793 -7.559 -0.879 1.00 97.81 85 ARG A O 1
ATOM 671 N N . CYS A 1 86 ? 2.919 -5.638 -0.555 1.00 97.44 86 CYS A N 1
ATOM 672 C CA . CYS A 1 86 ? 3.525 -6.048 0.711 1.00 97.44 86 CYS A CA 1
ATOM 673 C C . CYS A 1 86 ? 2.462 -6.205 1.806 1.00 97.44 86 CYS A C 1
ATOM 675 O O . CYS A 1 86 ? 2.359 -7.273 2.405 1.00 97.44 86 CYS A O 1
ATOM 677 N N . ILE A 1 87 ? 1.628 -5.179 2.008 1.00 97.50 87 ILE A N 1
ATOM 678 C CA . ILE A 1 87 ? 0.576 -5.182 3.034 1.00 97.50 87 ILE A CA 1
ATOM 679 C C . ILE A 1 87 ? -0.458 -6.274 2.749 1.00 97.50 87 ILE A C 1
ATOM 681 O O . ILE A 1 87 ? -0.817 -7.008 3.664 1.00 97.50 87 ILE A O 1
ATOM 685 N N . ALA A 1 88 ? -0.884 -6.444 1.491 1.00 97.69 88 ALA A N 1
ATOM 686 C CA . ALA A 1 88 ? -1.810 -7.514 1.117 1.00 97.69 88 ALA A CA 1
ATOM 687 C C . ALA A 1 88 ? -1.279 -8.890 1.547 1.00 97.69 88 ALA A C 1
ATOM 689 O O . ALA A 1 88 ? -1.992 -9.655 2.185 1.00 97.69 88 ALA A O 1
ATOM 690 N N . LYS A 1 89 ? 0.002 -9.184 1.289 1.00 95.75 89 LYS A N 1
ATOM 691 C CA . LYS A 1 89 ? 0.617 -10.449 1.717 1.00 95.75 89 LYS A CA 1
ATOM 692 C C . LYS A 1 89 ? 0.747 -10.574 3.234 1.00 95.75 89 LYS A C 1
ATOM 694 O O . LYS A 1 89 ? 0.556 -11.673 3.745 1.00 95.75 89 LYS A O 1
ATOM 699 N N . LEU A 1 90 ? 1.084 -9.490 3.937 1.00 95.12 90 LEU A N 1
ATOM 700 C CA . LEU A 1 90 ? 1.191 -9.490 5.403 1.00 95.12 90 LEU A CA 1
ATOM 701 C C . LEU A 1 90 ? -0.151 -9.816 6.067 1.00 95.12 90 LEU A C 1
ATOM 703 O O . LEU A 1 90 ? -0.183 -10.591 7.016 1.00 95.12 90 LEU A O 1
ATOM 707 N N . GLU A 1 91 ? -1.244 -9.284 5.524 1.00 95.00 91 GLU A N 1
ATOM 708 C CA . GLU A 1 91 ? -2.610 -9.500 6.021 1.00 95.00 91 GLU A CA 1
ATOM 709 C C . GLU A 1 91 ? -3.282 -10.752 5.430 1.00 95.00 91 GLU A C 1
ATOM 711 O O . GLU A 1 91 ? -4.469 -10.991 5.649 1.00 95.00 91 GLU A O 1
ATOM 716 N N . ASN A 1 92 ? -2.547 -11.554 4.644 1.00 93.19 92 ASN A N 1
ATOM 717 C CA . ASN A 1 92 ? -3.088 -12.693 3.894 1.00 93.19 92 ASN A CA 1
ATOM 718 C C . ASN A 1 92 ? -4.327 -12.323 3.038 1.00 93.19 92 ASN A C 1
ATOM 720 O O . ASN A 1 92 ? -5.263 -13.108 2.880 1.00 93.19 92 ASN A O 1
ATOM 724 N N . GLY A 1 93 ? -4.335 -11.102 2.503 1.00 94.69 93 GLY A N 1
ATOM 725 C CA . GLY A 1 93 ? -5.347 -10.568 1.601 1.00 94.69 93 GLY A CA 1
ATOM 726 C C . GLY A 1 93 ? -4.950 -10.697 0.129 1.00 94.69 93 GLY A C 1
ATOM 727 O O . GLY A 1 93 ? -3.773 -10.736 -0.228 1.00 94.69 93 GLY A O 1
ATOM 728 N N . GLU A 1 94 ? -5.950 -10.724 -0.753 1.00 96.81 94 GLU A N 1
ATOM 729 C CA . GLU A 1 94 ? -5.735 -10.734 -2.209 1.00 96.81 94 GLU A CA 1
ATOM 730 C C . GLU A 1 94 ? -5.303 -9.353 -2.733 1.00 96.81 94 GLU A C 1
ATOM 732 O O . GLU A 1 94 ? -4.492 -9.238 -3.655 1.00 96.81 94 GLU A O 1
ATOM 737 N N . HIS A 1 95 ? -5.816 -8.291 -2.107 1.00 96.94 95 HIS A N 1
ATOM 738 C CA . HIS A 1 95 ? -5.591 -6.906 -2.500 1.00 96.94 95 HIS A CA 1
ATOM 739 C C . HIS A 1 95 ? -5.410 -6.001 -1.279 1.00 96.94 95 HIS A C 1
ATOM 741 O O . HIS A 1 95 ? -5.908 -6.281 -0.192 1.00 96.94 95 HIS A O 1
ATOM 747 N N . CYS A 1 96 ? -4.732 -4.875 -1.490 1.00 97.88 96 CYS A N 1
ATOM 748 C CA . CYS A 1 96 ? -4.633 -3.772 -0.542 1.00 97.88 96 CYS A CA 1
ATOM 749 C C . CYS A 1 96 ? -4.760 -2.455 -1.314 1.00 97.88 96 CYS A C 1
ATOM 751 O O . CYS A 1 96 ? -4.350 -2.362 -2.470 1.00 97.88 96 CYS A O 1
ATOM 753 N N . SER A 1 97 ? -5.328 -1.433 -0.680 1.00 97.25 97 SER A N 1
ATOM 754 C CA . SER A 1 97 ? -5.350 -0.064 -1.193 1.00 97.25 97 SER A CA 1
ATOM 755 C C . SER A 1 97 ? -4.769 0.865 -0.140 1.00 97.25 97 SER A C 1
ATOM 757 O O . SER A 1 97 ? -5.200 0.842 1.013 1.00 97.25 97 SER A O 1
ATOM 759 N N . VAL A 1 98 ? -3.788 1.678 -0.529 1.00 97.62 98 VAL A N 1
ATOM 760 C CA . VAL A 1 98 ? -3.112 2.603 0.389 1.00 97.62 98 VAL A CA 1
ATOM 761 C C . VAL A 1 98 ? -3.699 4.006 0.257 1.00 97.62 98 VAL A C 1
ATOM 763 O O . VAL A 1 98 ? -3.772 4.572 -0.835 1.00 97.62 98 VAL A O 1
ATOM 766 N N . PHE A 1 99 ? -4.062 4.594 1.397 1.00 97.81 99 PHE A N 1
ATOM 767 C CA . PHE A 1 99 ? -4.660 5.925 1.502 1.00 97.81 99 PHE A CA 1
ATOM 768 C C . PHE A 1 99 ? -3.739 6.902 2.238 1.00 97.81 99 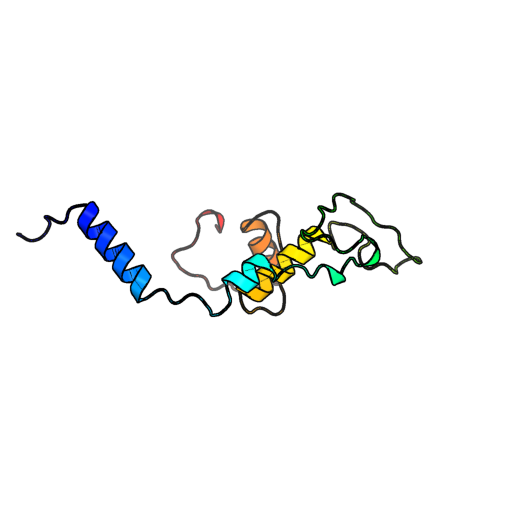PHE A C 1
ATOM 770 O O . PHE A 1 99 ? -2.759 6.515 2.870 1.00 97.81 99 PHE A O 1
ATOM 777 N N . SER A 1 100 ? -4.068 8.193 2.178 1.00 97.50 100 SER A N 1
ATOM 778 C CA . SER A 1 100 ? -3.307 9.252 2.855 1.00 97.50 100 SER A CA 1
ATOM 779 C C . SER A 1 100 ? -3.404 9.210 4.385 1.00 97.50 100 SER A C 1
ATOM 781 O O . SER A 1 100 ? -2.578 9.818 5.059 1.00 97.50 100 SER A O 1
ATOM 783 N N . SER A 1 101 ? -4.430 8.554 4.936 1.00 97.50 101 SER A N 1
ATOM 784 C CA . SER A 1 101 ? -4.650 8.382 6.376 1.00 97.50 101 SER A CA 1
ATOM 785 C C . SER A 1 101 ? -5.651 7.252 6.650 1.00 97.50 101 SER A C 1
ATOM 787 O O . SER A 1 101 ? -6.368 6.825 5.742 1.00 97.50 101 SER A O 1
ATOM 789 N N . GLY A 1 102 ? -5.753 6.816 7.911 1.00 95.56 102 GLY A N 1
ATOM 790 C CA . GLY A 1 102 ? -6.780 5.858 8.343 1.00 95.56 102 GLY A CA 1
ATOM 791 C C . GLY A 1 102 ? -8.208 6.368 8.111 1.00 95.56 102 GLY A C 1
ATOM 792 O O . GLY A 1 102 ? -9.042 5.637 7.591 1.00 95.56 102 GLY A O 1
ATOM 793 N N . LEU A 1 103 ? -8.470 7.656 8.368 1.00 96.31 103 LEU A N 1
ATOM 794 C CA . LEU A 1 103 ? -9.783 8.261 8.100 1.00 96.31 103 LEU A CA 1
ATOM 795 C C . LEU A 1 103 ? -10.105 8.364 6.606 1.00 96.31 103 LEU A C 1
ATOM 797 O O . LEU A 1 103 ? -11.265 8.243 6.227 1.00 96.31 103 LEU A O 1
ATOM 801 N N . ALA A 1 104 ? -9.104 8.552 5.741 1.00 97.19 104 ALA A N 1
ATOM 802 C CA . ALA A 1 104 ? -9.324 8.498 4.297 1.00 97.19 104 ALA A CA 1
ATOM 803 C C . ALA A 1 104 ? -9.681 7.075 3.834 1.00 97.19 104 ALA A C 1
ATOM 805 O O . ALA A 1 104 ? -10.546 6.923 2.972 1.00 97.19 104 ALA A O 1
ATOM 806 N N . ALA A 1 105 ? -9.067 6.045 4.429 1.00 97.19 105 ALA A N 1
ATOM 807 C CA . ALA A 1 105 ? -9.429 4.652 4.174 1.00 97.19 105 ALA A CA 1
ATOM 808 C C . ALA A 1 105 ? -10.862 4.349 4.645 1.00 97.19 105 ALA A C 1
ATOM 810 O O . ALA A 1 105 ? -11.666 3.838 3.867 1.00 97.19 105 ALA A O 1
ATOM 811 N N . LEU A 1 106 ? -11.218 4.749 5.872 1.00 95.88 106 LEU A N 1
ATOM 812 C CA . LEU A 1 106 ? -12.581 4.610 6.395 1.00 95.88 106 LEU A CA 1
ATOM 813 C C . LEU A 1 106 ? -13.598 5.360 5.526 1.00 95.88 106 LEU A C 1
ATOM 815 O O . LEU A 1 106 ? -14.629 4.808 5.153 1.00 95.88 106 LEU A O 1
ATOM 819 N N . GLY A 1 107 ? -13.285 6.595 5.132 1.00 95.94 107 GLY A N 1
ATOM 820 C CA . GLY A 1 107 ? -14.134 7.390 4.252 1.00 95.94 107 GLY A CA 1
ATOM 821 C C . GLY A 1 107 ? -14.345 6.747 2.880 1.00 95.94 107 GLY A C 1
ATOM 822 O O . GLY A 1 107 ? -15.431 6.869 2.315 1.00 95.94 107 GLY A O 1
ATOM 823 N N . ALA A 1 108 ? -13.348 6.043 2.337 1.00 96.81 108 ALA A N 1
ATOM 824 C CA . ALA A 1 108 ? -13.503 5.274 1.104 1.00 96.81 108 ALA A CA 1
ATOM 825 C C . ALA A 1 108 ? -14.423 4.056 1.296 1.00 96.81 108 ALA A C 1
ATOM 827 O O . ALA A 1 108 ? -15.260 3.798 0.436 1.00 96.81 108 ALA A O 1
ATOM 828 N N . LEU A 1 109 ? -14.318 3.354 2.431 1.00 95.69 109 LEU A N 1
ATOM 829 C CA . LEU A 1 109 ? -15.202 2.232 2.770 1.00 95.69 109 LEU A CA 1
ATOM 830 C C . LEU A 1 109 ? -16.658 2.680 2.937 1.00 95.69 109 LEU A C 1
ATOM 832 O O . LEU A 1 109 ? -17.558 2.052 2.390 1.00 95.69 109 LEU A O 1
ATOM 836 N N . VAL A 1 110 ? -16.898 3.794 3.634 1.00 95.69 110 VAL A N 1
ATOM 837 C CA . VAL A 1 110 ? -18.253 4.341 3.824 1.00 95.69 110 VAL A CA 1
ATOM 838 C C . VAL A 1 110 ? -18.876 4.776 2.495 1.00 95.69 110 VAL A C 1
ATOM 840 O O . VAL A 1 110 ? -20.075 4.606 2.299 1.00 95.69 110 VAL A O 1
ATOM 843 N N . GLN A 1 111 ? -18.077 5.270 1.545 1.00 97.00 111 GLN A N 1
ATOM 844 C CA . GLN A 1 111 ? -18.549 5.623 0.198 1.00 97.00 111 GLN A CA 1
ATOM 845 C C . GLN A 1 111 ? -19.001 4.418 -0.647 1.00 97.00 111 GLN A C 1
ATOM 847 O O . GLN A 1 111 ? -19.569 4.622 -1.718 1.00 97.00 111 GLN A O 1
ATOM 852 N N . LEU A 1 112 ? -18.778 3.180 -0.190 1.00 97.31 112 LEU A N 1
ATOM 853 C CA . LEU A 1 112 ? -19.352 1.983 -0.815 1.00 97.31 112 LEU A CA 1
ATOM 854 C C . LEU A 1 112 ? -20.833 1.783 -0.458 1.00 97.31 112 LEU A C 1
ATOM 856 O O . LEU A 1 112 ? -21.522 1.027 -1.142 1.00 97.31 112 LEU A O 1
ATOM 860 N N . LEU A 1 113 ? -21.315 2.431 0.604 1.00 97.69 113 LEU A N 1
ATOM 861 C CA . LEU A 1 113 ? -22.686 2.310 1.091 1.00 97.69 113 LEU A CA 1
ATOM 862 C C . LEU A 1 113 ? -23.637 3.254 0.348 1.00 97.69 113 LEU A C 1
ATOM 864 O O . LEU A 1 113 ? -23.245 4.284 -0.203 1.00 97.69 113 LEU A O 1
ATOM 868 N N . SER A 1 114 ? -24.921 2.910 0.373 1.00 98.06 114 SER A N 1
ATOM 869 C CA . SER A 1 114 ? -26.016 3.722 -0.152 1.00 98.06 114 SER A CA 1
ATOM 870 C C . SER A 1 114 ? -26.799 4.417 0.962 1.00 98.06 114 SER A C 1
ATOM 872 O O . SER A 1 114 ? -26.790 4.021 2.128 1.00 98.06 114 SER A O 1
ATOM 874 N N . ALA A 1 115 ? -27.521 5.480 0.600 1.00 97.25 115 ALA A N 1
ATOM 875 C CA . ALA A 1 115 ? -28.403 6.163 1.538 1.00 97.25 115 ALA A CA 1
ATOM 876 C C . ALA A 1 115 ? -29.487 5.202 2.057 1.00 97.25 115 ALA A C 1
ATOM 878 O O . ALA A 1 115 ? -30.236 4.624 1.270 1.00 97.25 115 ALA A O 1
ATOM 879 N N . GLY A 1 116 ? -29.584 5.077 3.382 1.00 97.31 116 GLY A N 1
ATOM 880 C CA . GLY A 1 116 ? -30.497 4.146 4.052 1.00 97.31 116 GLY A CA 1
ATOM 881 C C . GLY A 1 116 ? -29.836 2.859 4.554 1.00 97.31 116 GLY A C 1
ATOM 882 O O . GLY A 1 116 ? -30.479 2.132 5.309 1.00 97.31 116 GLY A O 1
ATOM 883 N N . ASP A 1 117 ? -28.573 2.602 4.200 1.00 98.25 117 ASP A N 1
ATOM 884 C CA . ASP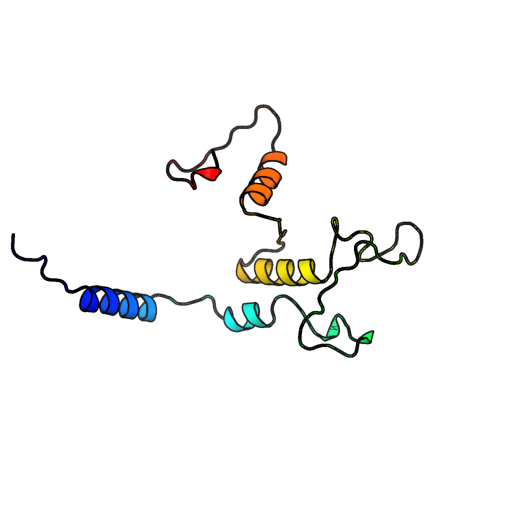 A 1 117 ? -27.808 1.490 4.767 1.00 98.25 117 ASP A CA 1
ATOM 885 C C . ASP A 1 117 ? -27.510 1.713 6.259 1.00 98.25 117 ASP A C 1
ATOM 887 O O . ASP A 1 117 ? -27.494 2.840 6.762 1.00 98.25 117 ASP A O 1
ATOM 891 N N . HIS A 1 118 ? -27.266 0.616 6.976 1.00 96.62 118 HIS A N 1
ATOM 892 C CA . HIS A 1 118 ? -27.025 0.610 8.417 1.00 96.62 118 HIS A CA 1
ATOM 893 C C . HIS A 1 118 ? -25.646 0.025 8.741 1.00 96.62 118 HIS A C 1
ATOM 895 O O . HIS A 1 118 ? -25.323 -1.082 8.311 1.00 96.62 118 HIS A O 1
ATOM 901 N N . ILE A 1 119 ? -24.858 0.745 9.543 1.00 95.56 119 ILE A N 1
ATOM 902 C CA . ILE A 1 119 ? -23.535 0.314 10.014 1.00 95.56 119 ILE A CA 1
ATOM 903 C C . ILE A 1 119 ? -23.670 -0.229 11.441 1.00 95.56 119 ILE A C 1
ATOM 905 O O . ILE A 1 119 ? -24.235 0.432 12.308 1.00 95.56 119 ILE A O 1
ATOM 909 N N . VAL A 1 120 ? -23.130 -1.423 11.690 1.00 96.06 120 VAL A N 1
ATOM 910 C CA . VAL A 1 120 ? -22.933 -1.968 13.042 1.00 96.06 120 VAL A CA 1
ATOM 911 C C . VAL A 1 120 ? -21.453 -1.844 13.376 1.00 96.06 120 VAL A C 1
ATOM 913 O O . VAL A 1 120 ? -20.618 -2.307 12.601 1.00 96.06 120 VAL A O 1
ATOM 916 N N . ALA A 1 121 ? -21.133 -1.233 14.512 1.00 94.00 121 ALA A N 1
ATOM 917 C CA . ALA A 1 121 ? -19.760 -1.010 14.949 1.00 94.00 121 ALA A CA 1
ATOM 918 C C . ALA A 1 121 ? -19.607 -1.306 16.449 1.00 94.00 121 ALA A C 1
ATOM 920 O O . ALA A 1 121 ? -20.605 -1.478 17.155 1.00 94.00 121 ALA A O 1
ATOM 921 N N . PHE A 1 122 ? -18.362 -1.405 16.917 1.00 94.50 122 PHE A N 1
ATOM 922 C CA . PHE A 1 122 ? -18.059 -1.590 18.336 1.00 94.50 122 PHE A CA 1
ATOM 923 C C . PHE A 1 122 ? -18.404 -0.328 19.143 1.00 94.50 122 PHE A C 1
ATOM 925 O O . PHE A 1 122 ? -18.487 0.769 18.592 1.00 94.50 122 PHE A O 1
ATOM 932 N N . ASP A 1 123 ? -18.644 -0.488 20.444 1.00 93.81 123 ASP A N 1
ATOM 933 C CA . ASP A 1 123 ? -18.920 0.621 21.364 1.00 93.81 123 ASP A CA 1
ATOM 934 C C . ASP A 1 123 ? -17.649 1.369 21.798 1.00 93.81 123 ASP A C 1
ATOM 936 O O . ASP A 1 123 ? -17.733 2.539 22.173 1.00 93.81 123 ASP A O 1
ATOM 940 N N . ASP A 1 124 ? -16.488 0.719 21.696 1.00 93.69 124 ASP A N 1
ATOM 941 C CA . ASP A 1 124 ? -15.164 1.310 21.887 1.00 93.69 124 ASP A CA 1
ATOM 942 C C . ASP A 1 124 ? -14.396 1.359 20.558 1.00 93.69 124 ASP A C 1
ATOM 944 O O . ASP A 1 124 ? -14.053 0.335 19.963 1.00 93.69 124 ASP A O 1
ATOM 948 N N . LEU A 1 125 ? -14.175 2.578 20.074 1.00 92.19 125 LEU A N 1
ATOM 949 C CA . LEU A 1 125 ? -13.670 2.897 18.743 1.00 92.19 125 LEU A CA 1
ATOM 950 C C . LEU A 1 125 ? -12.721 4.092 18.816 1.00 92.19 125 LEU A C 1
ATOM 952 O O . LEU A 1 125 ? -12.754 4.887 19.762 1.00 92.19 125 LEU A O 1
ATOM 956 N N . TYR A 1 126 ? -11.867 4.248 17.806 1.00 92.31 126 TYR A N 1
ATOM 957 C CA . TYR A 1 126 ? -10.967 5.392 17.765 1.00 92.31 126 TYR A CA 1
ATOM 958 C C . TYR A 1 126 ? -11.781 6.686 17.621 1.00 92.31 126 TYR A C 1
ATOM 960 O O . TYR A 1 126 ? -12.599 6.834 16.723 1.00 92.31 126 TYR A O 1
ATOM 968 N N . GLY A 1 127 ? -11.534 7.671 18.489 1.00 86.81 127 GLY A N 1
ATOM 969 C CA . GLY A 1 127 ? -12.396 8.856 18.596 1.00 86.81 127 GLY A CA 1
ATOM 970 C C . GLY A 1 127 ? -12.545 9.701 17.323 1.00 86.81 127 GLY A C 1
ATOM 971 O O . GLY A 1 127 ? -13.530 10.417 17.203 1.00 86.81 127 GLY A O 1
ATOM 972 N N . GLY A 1 128 ? -11.602 9.628 16.376 1.00 79.19 128 GLY A N 1
ATOM 973 C CA . GLY A 1 128 ? -11.715 10.320 15.085 1.00 79.19 128 GLY A CA 1
ATOM 974 C C . GLY A 1 128 ? -12.692 9.669 14.099 1.00 79.19 128 GLY A C 1
ATOM 975 O O . GLY A 1 128 ? -12.901 10.215 13.020 1.00 79.19 128 GLY A O 1
ATOM 976 N N . GLU A 1 129 ? -13.248 8.506 14.441 1.00 66.75 129 GLU A N 1
ATOM 977 C CA . GLU A 1 129 ? -14.255 7.777 13.659 1.00 66.75 129 GLU A CA 1
ATOM 978 C C . GLU A 1 129 ? -15.674 8.355 13.840 1.00 66.75 129 GLU A C 1
ATOM 980 O O . GLU A 1 129 ? -16.581 7.951 13.112 1.00 66.75 129 GLU A O 1
ATOM 985 N N . TRP A 1 130 ? -15.846 9.312 14.766 1.00 58.91 130 TRP A N 1
ATOM 986 C CA . TRP A 1 130 ? -17.094 10.026 15.067 1.00 58.91 130 TRP A CA 1
ATOM 987 C C . TRP A 1 130 ? -17.155 11.438 14.473 1.00 58.91 130 TRP A C 1
ATOM 989 O O . TRP A 1 130 ? -16.113 12.134 14.444 1.00 58.91 130 TRP A O 1
#

Mean predicted aligned error: 7.22 Å

InterPro domains:
  IPR000277 Cys/Met metabolism, pyridoxal phosphate-dependent enzyme [PF01053] (48-128)
  IPR000277 Cys/Met metabolism, pyridoxal phosphate-dependent enzyme [PTHR11808] (44-128)
  IPR015421 Pyridoxal phosphate-dependent transferase, major domain [G3DSA:3.40.640.10] (27-129)
  IPR015424 Pyridoxal phosphate-dependent transferase [SSF53383] (29-128)

pLDDT: mean 92.01, std 9.98, range [45.22, 98.25]

Nearest PDB structures (foldseek):
  6ovg-assembly1_D  TM=9.297E-01  e=2.493E-06  Homo sapiens
  6ldo-assembly1_D  TM=9.419E-01  e=6.388E-05  Lactiplantibacillus plantarum
  3qi6-assembly1_D  TM=9.057E-01  e=1.485E-04  Mycobacterium ulcerans Agy99
  4l0o-assembly3_K-4  TM=9.435E-01  e=5.798E-04  Helicobacter pylori 26695
  3qhx-assembly1_D  TM=9.079E-01  e=5.434E-04  Mycobacterium ulcerans Agy99

Sequence (130 aa):
MKNFELTFAEVTKEAVDYIADHFHPFNGIETIVTHGGFDPSDLEDLGRPVAPPISLATTFQQLTPGVAKYDYSRAGNFSRECLERCIAKLENGEHCSVFSSGLAALGALVQLLSAGDHIVAFDDLYGGEW

Radius of gyration: 22.32 Å; Cα contacts (8 Å, |Δi|>4): 89; chains: 1; bounding box: 50×31×79 Å